Protein AF-A0A6N7QXC7-F1 (afdb_monomer_lite)

pLDDT: mean 81.42, std 9.5, range [48.22, 92.62]

Secondary structure (DSSP, 8-state):
--HHHHHHHHHHHHSTT-HHHHHHHHHHHHTT------S-TTSSHHHHHHHHHHHSTTPPP---------

Structure (mmCIF, N/CA/C/O backbone):
data_AF-A0A6N7QXC7-F1
#
_entry.id   AF-A0A6N7QXC7-F1
#
loop_
_atom_site.group_PDB
_atom_site.id
_atom_site.type_symbol
_atom_site.label_atom_id
_atom_site.label_alt_id
_atom_site.lab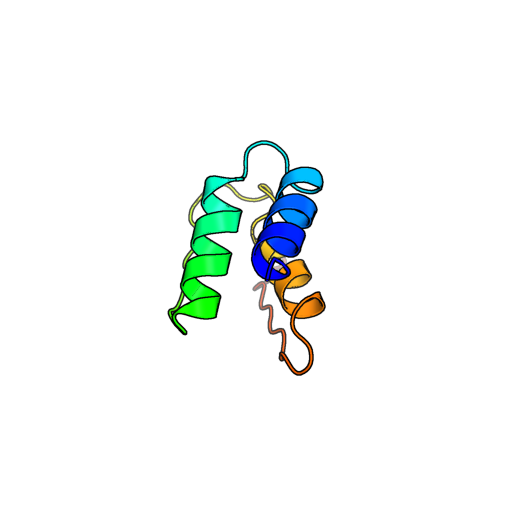el_comp_id
_atom_site.label_asym_id
_atom_site.label_entity_id
_atom_site.label_seq_id
_atom_site.pdbx_PDB_ins_code
_atom_site.Cartn_x
_atom_site.Cartn_y
_atom_site.Cartn_z
_atom_site.occupancy
_atom_site.B_iso_or_equiv
_atom_site.auth_seq_id
_atom_site.auth_comp_id
_atom_site.auth_asym_id
_atom_site.auth_atom_id
_atom_site.pdbx_PDB_model_num
ATOM 1 N N . MET A 1 1 ? -9.639 5.860 18.276 1.00 48.22 1 MET A N 1
ATOM 2 C CA . MET A 1 1 ? -9.755 6.657 17.036 1.00 48.22 1 MET A CA 1
ATOM 3 C C . MET A 1 1 ? -8.343 6.866 16.481 1.00 48.22 1 MET A C 1
ATOM 5 O O . MET A 1 1 ? -7.789 7.922 16.706 1.00 48.22 1 MET A O 1
ATOM 9 N N . ASN A 1 2 ? -7.700 5.829 15.908 1.00 75.19 2 ASN A N 1
ATOM 10 C CA . ASN A 1 2 ? -6.314 5.931 15.384 1.00 75.19 2 ASN A CA 1
ATOM 11 C C . ASN A 1 2 ? -5.850 4.790 14.445 1.00 75.19 2 ASN A C 1
ATOM 13 O O . ASN A 1 2 ? -4.729 4.854 13.958 1.00 75.19 2 ASN A O 1
ATOM 17 N N . LYS A 1 3 ? -6.681 3.788 14.109 1.00 83.38 3 LYS A N 1
ATOM 18 C CA . LYS A 1 3 ? -6.259 2.634 13.279 1.00 83.38 3 LYS A CA 1
ATOM 19 C C . LYS A 1 3 ? -5.610 3.015 11.944 1.00 83.38 3 LYS A C 1
ATOM 21 O O . LYS A 1 3 ? -4.658 2.378 11.522 1.00 83.38 3 LYS A O 1
ATOM 26 N N . ILE A 1 4 ? -6.101 4.063 11.281 1.00 84.00 4 ILE A N 1
ATOM 27 C CA . ILE A 1 4 ? -5.507 4.541 10.019 1.00 84.00 4 ILE A CA 1
ATOM 28 C C . ILE A 1 4 ? -4.101 5.104 10.260 1.00 84.00 4 ILE A C 1
ATOM 30 O O . ILE A 1 4 ? -3.200 4.870 9.460 1.00 84.00 4 ILE A O 1
ATOM 34 N N . LYS A 1 5 ? -3.899 5.801 11.383 1.00 86.62 5 LYS A N 1
ATOM 35 C CA . LYS A 1 5 ? -2.594 6.322 11.788 1.00 86.62 5 LYS A CA 1
ATOM 36 C C . LYS A 1 5 ? -1.625 5.184 12.113 1.00 86.62 5 LYS A C 1
ATOM 38 O O . LYS A 1 5 ? -0.506 5.204 11.625 1.00 86.62 5 LYS A O 1
ATOM 43 N N . GLU A 1 6 ? -2.087 4.161 12.831 1.00 88.75 6 GLU A N 1
ATOM 44 C CA . GLU A 1 6 ? -1.307 2.947 13.123 1.00 88.75 6 GLU A CA 1
ATOM 45 C C . GLU A 1 6 ? -0.887 2.219 11.834 1.00 88.75 6 GLU A C 1
ATOM 47 O O . GLU A 1 6 ? 0.260 1.799 11.704 1.00 88.75 6 GLU A O 1
ATOM 52 N N . ILE A 1 7 ? -1.785 2.123 10.845 1.00 86.50 7 ILE A N 1
ATOM 53 C CA . ILE A 1 7 ? -1.471 1.553 9.526 1.00 86.50 7 ILE A CA 1
ATOM 54 C C . ILE A 1 7 ? -0.436 2.416 8.789 1.00 86.50 7 ILE A C 1
ATOM 56 O O . ILE A 1 7 ? 0.525 1.870 8.247 1.00 86.50 7 ILE A O 1
ATOM 60 N N . LYS A 1 8 ? -0.593 3.749 8.788 1.00 87.44 8 LYS A N 1
ATOM 61 C CA . LYS A 1 8 ? 0.375 4.680 8.176 1.00 87.44 8 LYS A CA 1
ATOM 62 C C . LYS A 1 8 ? 1.759 4.532 8.817 1.00 87.44 8 LYS A C 1
ATOM 64 O O . LYS A 1 8 ? 2.745 4.394 8.104 1.00 87.44 8 LYS A O 1
ATOM 69 N N . GLU A 1 9 ? 1.832 4.499 10.145 1.00 88.94 9 GLU A N 1
ATOM 70 C CA . GLU A 1 9 ? 3.081 4.328 10.898 1.00 88.94 9 GLU A CA 1
ATOM 71 C C . GLU A 1 9 ? 3.732 2.962 10.630 1.00 88.94 9 GLU A C 1
ATOM 73 O O . GLU A 1 9 ? 4.942 2.887 10.409 1.00 88.94 9 GLU A O 1
ATOM 78 N N . ALA A 1 10 ? 2.944 1.882 10.576 1.00 87.88 10 ALA A N 1
ATOM 79 C CA . ALA A 1 10 ? 3.445 0.547 10.256 1.00 87.88 10 ALA A CA 1
ATOM 80 C C . ALA A 1 10 ? 4.010 0.458 8.826 1.00 87.88 10 ALA A C 1
ATOM 82 O O . ALA A 1 10 ? 5.056 -0.160 8.616 1.00 87.88 10 ALA A O 1
ATOM 83 N N . LEU A 1 11 ? 3.347 1.093 7.853 1.00 85.69 11 LEU A N 1
ATOM 84 C CA . LEU A 1 11 ? 3.812 1.156 6.467 1.00 85.69 11 LEU A CA 1
ATOM 85 C C . LEU A 1 11 ? 5.068 2.028 6.335 1.00 85.69 11 LEU A C 1
ATOM 87 O O . LEU A 1 11 ? 6.053 1.569 5.764 1.00 85.69 11 LEU A O 1
ATOM 91 N N . ASN A 1 12 ? 5.096 3.221 6.932 1.00 86.25 12 ASN A N 1
ATOM 92 C CA . ASN A 1 12 ? 6.270 4.103 6.894 1.00 86.25 12 ASN A CA 1
ATOM 93 C C . ASN A 1 12 ? 7.496 3.480 7.581 1.00 86.25 12 ASN A C 1
ATOM 95 O O . ASN A 1 12 ? 8.620 3.661 7.128 1.00 86.25 12 ASN A O 1
ATOM 99 N N . LYS A 1 13 ? 7.303 2.673 8.632 1.00 86.56 13 LYS A N 1
ATOM 100 C CA . LYS A 1 13 ? 8.402 1.923 9.262 1.00 86.56 13 LYS A CA 1
ATOM 101 C C . LYS A 1 13 ? 8.966 0.816 8.359 1.00 86.56 13 LYS A C 1
ATOM 103 O O . LYS A 1 13 ? 10.121 0.429 8.515 1.00 86.56 13 LYS A O 1
ATOM 108 N N . LYS A 1 14 ? 8.153 0.281 7.445 1.00 83.50 14 LYS A N 1
ATOM 109 C CA . LYS A 1 14 ? 8.528 -0.803 6.524 1.00 83.50 14 LYS A CA 1
ATOM 110 C C . LYS A 1 14 ? 9.136 -0.286 5.216 1.00 83.50 14 LYS A C 1
ATOM 112 O O . LYS A 1 14 ? 9.982 -0.969 4.644 1.00 83.50 14 LYS A O 1
ATOM 117 N N . TYR A 1 15 ? 8.723 0.894 4.751 1.00 81.69 15 TYR A N 1
ATOM 118 C CA . TYR A 1 15 ? 9.180 1.504 3.503 1.00 81.69 15 TYR A CA 1
ATOM 119 C C . TYR A 1 15 ? 9.927 2.815 3.772 1.00 81.69 15 TYR A C 1
ATOM 121 O O . TYR A 1 15 ? 9.317 3.834 4.080 1.00 81.69 15 TYR A O 1
ATOM 129 N N . TYR A 1 16 ? 11.251 2.793 3.618 1.00 76.62 16 TYR A N 1
ATOM 130 C CA . TYR A 1 16 ? 12.095 3.980 3.767 1.00 76.62 16 TYR A CA 1
ATOM 131 C C . TYR A 1 16 ? 11.899 4.946 2.585 1.00 76.62 16 TYR A C 1
ATOM 133 O O . TYR A 1 16 ? 11.787 4.487 1.449 1.00 76.62 16 TYR A O 1
ATOM 141 N N . GLU A 1 17 ? 11.846 6.257 2.851 1.00 79.75 17 GLU A N 1
ATOM 142 C CA . GLU A 1 17 ? 11.702 7.331 1.841 1.00 79.75 17 GLU A CA 1
ATOM 143 C C . GLU A 1 17 ? 10.446 7.248 0.945 1.00 79.75 17 GLU A C 1
ATOM 145 O O . GLU A 1 17 ? 10.426 7.809 -0.147 1.00 79.75 17 GLU A O 1
ATOM 150 N N . ARG A 1 18 ? 9.373 6.574 1.390 1.00 80.38 18 ARG A N 1
ATOM 151 C CA . ARG A 1 18 ? 8.120 6.412 0.610 1.00 80.38 18 ARG A CA 1
ATOM 152 C C . ARG A 1 18 ? 6.868 6.951 1.290 1.00 80.38 18 ARG A C 1
ATOM 154 O O . ARG A 1 18 ? 5.761 6.472 1.040 1.00 80.38 18 ARG A O 1
ATOM 161 N N . GLU A 1 19 ? 7.029 7.918 2.185 1.00 84.50 19 GLU A N 1
ATOM 162 C CA . GLU A 1 19 ? 5.921 8.446 2.989 1.00 84.50 19 GLU A CA 1
ATOM 163 C C . GLU A 1 19 ? 4.811 9.051 2.117 1.00 84.50 19 GLU A C 1
ATOM 165 O O . GLU A 1 19 ? 3.629 8.825 2.379 1.00 84.50 19 GLU A O 1
ATOM 170 N N . ASN A 1 20 ? 5.191 9.746 1.039 1.00 85.88 20 ASN A N 1
ATOM 171 C CA . ASN A 1 20 ? 4.257 10.370 0.102 1.00 85.88 20 ASN A CA 1
ATOM 172 C C . ASN A 1 20 ? 3.460 9.326 -0.691 1.00 85.88 20 ASN A C 1
ATOM 174 O O . ASN A 1 20 ? 2.254 9.471 -0.881 1.00 85.88 20 ASN A O 1
ATOM 178 N N . GLU A 1 21 ? 4.109 8.252 -1.141 1.00 87.25 21 GLU A N 1
ATOM 179 C CA . GLU A 1 21 ? 3.454 7.158 -1.855 1.00 87.25 21 GLU A CA 1
ATOM 180 C C . GLU A 1 21 ? 2.512 6.370 -0.947 1.00 87.25 21 GLU A C 1
ATOM 182 O O . GLU A 1 21 ? 1.400 6.044 -1.364 1.00 87.25 21 GLU A O 1
ATOM 187 N N . VAL A 1 22 ? 2.924 6.095 0.295 1.00 87.75 22 VAL A N 1
ATOM 188 C CA . VAL A 1 22 ? 2.073 5.458 1.313 1.00 87.75 22 VAL A CA 1
ATOM 189 C C . VAL A 1 22 ? 0.848 6.326 1.597 1.00 87.75 22 VAL A C 1
ATOM 191 O O . VAL A 1 22 ? -0.275 5.822 1.644 1.00 87.75 22 VAL A O 1
ATOM 194 N N . GLU A 1 23 ? 1.036 7.634 1.752 1.00 88.44 23 GLU A N 1
ATOM 195 C CA . GLU A 1 23 ? -0.052 8.578 1.989 1.00 88.44 23 GLU A CA 1
ATOM 196 C C . GLU A 1 23 ? -1.014 8.668 0.801 1.00 88.44 23 GLU A C 1
ATOM 198 O O . GLU A 1 23 ? -2.223 8.512 0.984 1.00 88.44 23 GLU A O 1
ATOM 203 N N . GLY A 1 24 ? -0.496 8.823 -0.419 1.00 89.25 24 GLY A N 1
ATOM 204 C CA . GLY A 1 24 ? -1.307 8.838 -1.636 1.00 89.25 24 GLY A CA 1
ATOM 205 C C . GLY A 1 24 ? -2.106 7.547 -1.822 1.00 89.25 24 GLY A C 1
ATOM 206 O O . GLY A 1 24 ? -3.282 7.590 -2.190 1.00 89.25 24 GLY A O 1
ATOM 207 N N . LEU A 1 25 ? -1.510 6.400 -1.487 1.00 87.94 25 LEU A N 1
ATOM 208 C CA . LEU A 1 25 ? -2.179 5.102 -1.528 1.00 87.94 25 LEU A CA 1
ATOM 209 C C . LEU A 1 25 ? -3.338 5.007 -0.537 1.00 87.94 25 LEU A C 1
ATOM 211 O O . LEU A 1 25 ? -4.432 4.575 -0.902 1.00 87.94 25 LEU A O 1
ATOM 215 N N . LEU A 1 26 ? -3.104 5.412 0.714 1.00 88.44 26 LEU A N 1
ATOM 216 C CA . LEU A 1 26 ? -4.123 5.394 1.761 1.00 88.44 26 LEU A CA 1
ATOM 217 C C . LEU A 1 26 ? -5.268 6.354 1.430 1.00 88.44 26 LEU A C 1
ATOM 219 O O . LEU A 1 26 ? -6.431 5.980 1.570 1.00 88.44 26 LEU A O 1
ATOM 223 N N . ILE A 1 27 ? -4.959 7.558 0.943 1.00 90.81 27 ILE A N 1
ATOM 224 C CA . ILE A 1 27 ? -5.963 8.536 0.511 1.00 90.81 27 ILE A CA 1
ATOM 225 C C . ILE A 1 27 ? -6.792 7.973 -0.644 1.00 90.81 27 ILE A C 1
ATOM 227 O O . ILE A 1 27 ? -8.022 8.009 -0.577 1.00 90.81 27 ILE A O 1
ATOM 231 N N . GLY A 1 28 ? -6.153 7.412 -1.673 1.00 90.69 28 GLY A N 1
ATOM 232 C CA . GLY A 1 28 ? -6.844 6.794 -2.806 1.00 90.69 28 GLY A CA 1
ATOM 233 C C . GLY A 1 28 ? -7.774 5.663 -2.368 1.00 90.69 28 GLY A C 1
ATOM 234 O O . GLY A 1 28 ? -8.950 5.646 -2.721 1.00 90.69 28 GLY A O 1
ATOM 235 N N . MET A 1 29 ? -7.295 4.779 -1.493 1.00 87.31 29 MET A N 1
ATOM 236 C CA . MET A 1 29 ? -8.098 3.692 -0.935 1.00 87.31 29 MET A CA 1
ATOM 237 C C . MET A 1 29 ? -9.317 4.201 -0.146 1.00 87.31 29 MET A C 1
ATOM 239 O O . MET A 1 29 ? -10.435 3.739 -0.373 1.00 87.31 29 MET A O 1
ATOM 243 N N . LEU A 1 30 ? -9.129 5.164 0.762 1.00 88.00 30 LEU A N 1
ATOM 244 C CA . LEU A 1 30 ? -10.205 5.706 1.604 1.00 88.00 30 LEU A CA 1
ATOM 245 C C . LEU A 1 30 ? -11.235 6.511 0.802 1.00 88.00 30 LEU A C 1
ATOM 247 O O . LEU A 1 30 ? -12.421 6.496 1.126 1.00 88.00 30 LEU A O 1
ATOM 251 N N . SER A 1 31 ? -10.791 7.182 -0.259 1.00 92.62 31 SER A N 1
ATOM 252 C CA . SER A 1 31 ? -11.646 7.943 -1.177 1.00 92.62 31 SER A CA 1
ATOM 253 C C . SER A 1 31 ? -12.258 7.091 -2.296 1.00 92.62 31 SER A C 1
ATOM 255 O O . SER A 1 31 ? -13.024 7.612 -3.110 1.00 92.62 31 SER A O 1
ATOM 257 N N . LYS A 1 32 ? -11.952 5.783 -2.336 1.00 88.94 32 LYS A N 1
ATOM 258 C CA . LYS A 1 32 ? -12.347 4.852 -3.407 1.00 88.94 32 LYS A CA 1
ATOM 259 C C . LYS A 1 32 ? -11.899 5.325 -4.800 1.00 88.94 32 LYS A C 1
ATOM 261 O O . LYS A 1 32 ? -12.607 5.119 -5.781 1.00 88.94 32 LYS A O 1
ATOM 266 N N . GLN A 1 33 ? -10.744 5.980 -4.871 1.00 91.25 33 GLN A N 1
ATOM 267 C CA . GLN A 1 33 ? -10.122 6.461 -6.102 1.00 91.25 33 GLN A CA 1
ATOM 268 C C . GLN A 1 33 ? -8.996 5.530 -6.560 1.00 91.25 33 GLN A C 1
ATOM 270 O O . GLN A 1 33 ? -8.398 4.794 -5.772 1.00 91.25 33 GLN A O 1
ATOM 275 N N . HIS A 1 34 ? -8.687 5.586 -7.854 1.00 89.19 34 HIS A N 1
ATOM 276 C CA . HIS A 1 34 ? -7.571 4.851 -8.440 1.00 89.19 34 HIS A CA 1
ATOM 277 C C . HIS A 1 34 ? -6.260 5.625 -8.260 1.00 89.19 34 HIS A C 1
ATOM 279 O O . HIS A 1 34 ? -6.218 6.839 -8.449 1.00 89.19 34 HIS A O 1
ATOM 285 N N . VAL A 1 35 ? -5.180 4.914 -7.928 1.00 87.62 35 VAL A N 1
ATOM 286 C CA . VAL A 1 35 ? -3.832 5.480 -7.774 1.00 87.62 35 VAL A CA 1
ATOM 287 C C . VAL A 1 35 ? -2.914 4.855 -8.815 1.00 87.62 35 VAL A C 1
ATOM 289 O O . VAL A 1 35 ? -2.883 3.633 -8.964 1.00 87.62 35 VAL A O 1
ATOM 292 N N . LEU A 1 36 ? -2.156 5.691 -9.521 1.00 87.00 36 LEU A N 1
ATOM 293 C CA . LEU A 1 36 ? -1.123 5.271 -10.463 1.00 87.00 36 LEU A CA 1
ATOM 294 C C . LEU A 1 36 ? 0.251 5.634 -9.898 1.00 87.00 36 LEU A C 1
ATOM 296 O O . LEU A 1 36 ? 0.529 6.804 -9.649 1.00 87.00 36 LEU A O 1
ATOM 300 N N . PHE A 1 37 ? 1.124 4.640 -9.736 1.00 83.75 37 PHE A N 1
ATOM 301 C CA . PHE A 1 37 ? 2.515 4.868 -9.351 1.00 83.75 37 PHE A CA 1
ATOM 302 C C . PHE A 1 37 ? 3.421 4.918 -10.579 1.00 83.75 37 PHE A C 1
ATOM 304 O O . PHE A 1 37 ? 3.502 3.947 -11.330 1.00 83.75 37 PHE A O 1
ATOM 311 N N . ILE A 1 38 ? 4.157 6.017 -10.737 1.00 82.56 38 ILE A N 1
ATOM 312 C CA . ILE A 1 38 ? 5.134 6.211 -11.815 1.00 82.56 38 IL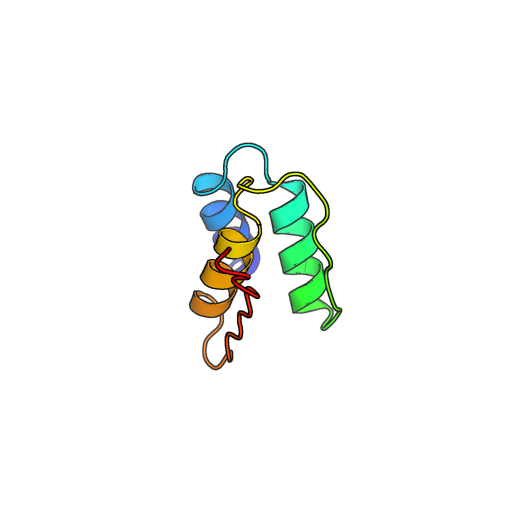E A CA 1
ATOM 313 C C . ILE A 1 38 ? 6.534 6.301 -11.202 1.00 82.56 38 ILE A C 1
ATOM 315 O O . ILE A 1 38 ? 6.738 6.960 -10.189 1.00 82.56 38 ILE A O 1
ATOM 319 N N . GLY A 1 39 ? 7.506 5.611 -11.794 1.00 79.12 39 GLY A N 1
ATOM 320 C CA . GLY A 1 39 ? 8.928 5.737 -11.465 1.00 79.12 39 GLY A CA 1
ATOM 321 C C . GLY A 1 39 ? 9.719 4.514 -11.924 1.00 79.12 39 GLY A C 1
ATOM 322 O O . GLY A 1 39 ? 9.141 3.583 -12.481 1.00 79.12 39 GLY A O 1
ATOM 323 N N . GLU A 1 40 ? 11.001 4.454 -11.581 1.00 72.38 40 GLU A N 1
ATOM 324 C CA . GLU A 1 40 ? 11.911 3.383 -12.015 1.00 72.38 40 GLU A CA 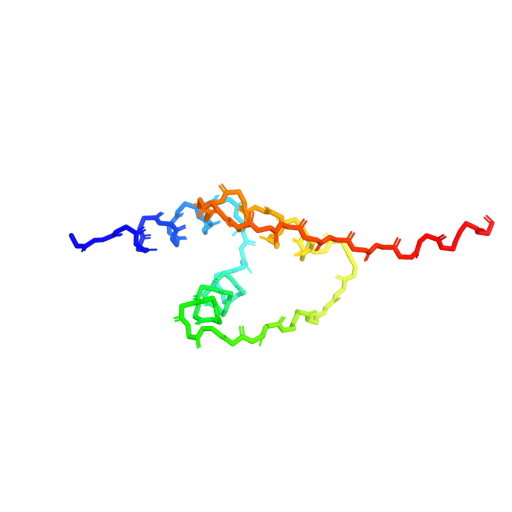1
ATOM 325 C C . GLU A 1 40 ? 11.466 1.971 -11.592 1.00 72.38 40 GLU A C 1
ATOM 327 O O . GLU A 1 40 ? 10.763 1.780 -10.591 1.00 72.38 40 GLU A O 1
ATOM 332 N N . ALA A 1 41 ? 11.857 0.959 -12.367 1.00 67.69 41 ALA A N 1
ATOM 333 C CA . ALA A 1 41 ? 11.623 -0.435 -12.006 1.00 67.69 41 ALA A CA 1
ATOM 334 C C . ALA A 1 41 ? 12.409 -0.800 -10.732 1.00 67.69 41 ALA A C 1
ATOM 336 O O . ALA A 1 41 ? 13.478 -0.262 -10.472 1.00 67.69 41 ALA A O 1
ATOM 337 N N . GLY A 1 42 ? 11.875 -1.707 -9.910 1.00 66.94 42 GLY A N 1
ATOM 338 C CA . GLY A 1 42 ? 12.560 -2.161 -8.690 1.00 66.94 42 GLY A CA 1
ATOM 339 C C . GLY A 1 42 ? 12.400 -1.258 -7.460 1.00 66.94 42 GLY A C 1
ATOM 340 O O . GLY A 1 42 ? 12.786 -1.656 -6.368 1.00 66.94 42 GLY A O 1
ATOM 341 N N . THR A 1 43 ? 11.731 -0.104 -7.563 1.00 70.69 43 THR A N 1
ATOM 342 C CA . THR A 1 43 ? 11.514 0.805 -6.418 1.00 70.69 43 THR A CA 1
ATOM 343 C C . THR A 1 43 ? 10.373 0.353 -5.481 1.00 70.69 43 THR A C 1
ATOM 345 O O . THR A 1 43 ? 9.682 1.176 -4.891 1.00 70.69 43 THR A O 1
ATOM 348 N N . GLY A 1 44 ? 10.069 -0.944 -5.394 1.00 74.94 44 GLY A N 1
ATOM 349 C CA . GLY A 1 44 ? 9.066 -1.473 -4.455 1.00 74.94 44 GLY A CA 1
ATOM 350 C C . GLY A 1 44 ? 7.590 -1.137 -4.738 1.00 74.94 44 GLY A C 1
ATOM 351 O O . GLY A 1 44 ? 6.743 -1.471 -3.914 1.00 74.94 44 GLY A O 1
ATOM 352 N N . LYS A 1 45 ? 7.240 -0.535 -5.889 1.00 81.31 45 LYS A N 1
ATOM 353 C CA . LYS A 1 45 ? 5.848 -0.162 -6.245 1.00 81.31 45 LYS A CA 1
ATOM 354 C C . LYS A 1 45 ? 4.860 -1.337 -6.172 1.00 81.31 45 LYS A C 1
ATOM 356 O O . LYS A 1 45 ? 3.812 -1.228 -5.542 1.00 81.31 45 LYS A O 1
ATOM 361 N N . SER A 1 46 ? 5.211 -2.478 -6.766 1.00 81.62 46 SER A N 1
ATOM 362 C CA . SER A 1 46 ? 4.369 -3.688 -6.730 1.00 81.62 46 SER A CA 1
ATOM 363 C C . SER A 1 46 ? 4.305 -4.310 -5.334 1.00 81.62 46 SER A C 1
ATOM 365 O O . SER A 1 46 ? 3.284 -4.856 -4.926 1.00 81.62 46 SER A O 1
ATOM 367 N N . GLN A 1 47 ? 5.387 -4.188 -4.564 1.00 82.81 47 GLN A N 1
ATOM 368 C CA . GLN A 1 47 ? 5.421 -4.683 -3.192 1.00 82.81 47 GLN A CA 1
ATOM 369 C C . GLN A 1 47 ? 4.496 -3.861 -2.288 1.00 82.81 47 GLN A C 1
ATOM 371 O O . GLN A 1 47 ? 3.811 -4.432 -1.445 1.00 82.81 47 GLN A O 1
ATOM 376 N N . LEU A 1 48 ? 4.442 -2.540 -2.484 1.00 83.00 48 LEU A N 1
ATOM 377 C CA . LEU A 1 48 ? 3.549 -1.642 -1.754 1.00 83.00 48 LEU A CA 1
ATOM 378 C C . LEU A 1 48 ? 2.070 -1.984 -2.002 1.00 83.00 48 LEU A C 1
ATOM 380 O O . LEU A 1 48 ? 1.293 -2.079 -1.053 1.00 83.00 48 LEU A O 1
ATOM 384 N N . SER A 1 49 ? 1.684 -2.236 -3.258 1.00 83.19 49 SER A N 1
ATOM 385 C CA . SER A 1 49 ? 0.302 -2.609 -3.589 1.00 83.19 49 SER A CA 1
ATOM 386 C C . SER A 1 49 ? -0.095 -3.980 -3.029 1.00 83.19 49 SER A C 1
ATOM 388 O O . SER A 1 49 ? -1.217 -4.137 -2.545 1.00 83.19 49 SER A O 1
ATOM 390 N N . SER A 1 50 ? 0.818 -4.959 -3.037 1.00 84.88 50 SER A N 1
ATOM 391 C CA . SER A 1 50 ? 0.573 -6.292 -2.465 1.00 84.88 50 SER A CA 1
ATOM 392 C C . SER A 1 50 ? 0.363 -6.252 -0.954 1.00 84.88 50 SER A C 1
ATOM 394 O O . SER A 1 50 ? -0.551 -6.891 -0.435 1.00 84.88 50 SER A O 1
ATOM 396 N N . GLU A 1 51 ? 1.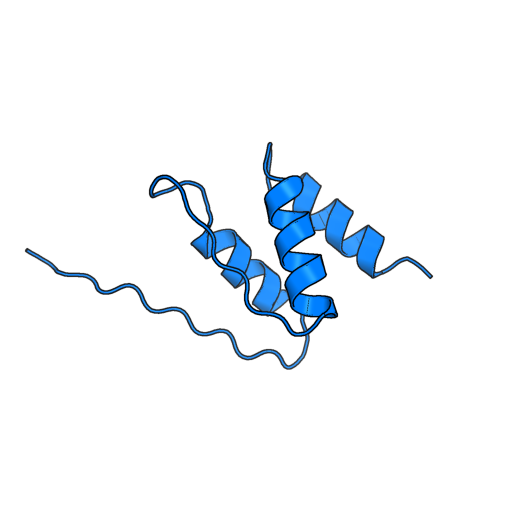180 -5.483 -0.235 1.00 83.81 51 GLU A N 1
ATOM 397 C CA . GLU A 1 51 ? 1.059 -5.362 1.218 1.00 83.81 51 GLU A CA 1
ATOM 398 C C . GLU A 1 51 ? -0.231 -4.654 1.635 1.00 83.81 51 GLU A C 1
ATOM 400 O O . GLU A 1 51 ? -0.870 -5.084 2.592 1.00 83.81 51 GLU A O 1
ATOM 405 N N . LEU A 1 52 ? -0.682 -3.644 0.884 1.00 81.12 52 LEU A N 1
ATOM 406 C CA . LEU A 1 52 ? -1.971 -3.007 1.153 1.00 81.12 52 LEU A CA 1
ATOM 407 C C . LEU A 1 52 ? -3.139 -4.002 1.052 1.00 81.12 52 LEU A C 1
ATOM 409 O O . LEU A 1 52 ? -4.011 -4.010 1.921 1.00 81.12 52 LEU A O 1
ATOM 413 N N . GLY A 1 53 ? -3.131 -4.879 0.043 1.00 83.38 53 GLY A N 1
ATOM 414 C CA . GLY A 1 53 ? -4.140 -5.935 -0.099 1.00 83.38 53 GLY A CA 1
ATOM 415 C C . GLY A 1 53 ? -4.183 -6.889 1.102 1.00 83.38 53 GLY A C 1
ATOM 416 O O . GLY A 1 53 ? -5.246 -7.358 1.493 1.00 83.38 53 GLY A O 1
ATOM 417 N N . LYS A 1 54 ? -3.048 -7.127 1.768 1.00 84.12 54 LYS A N 1
ATOM 418 C CA . LYS A 1 54 ? -3.003 -7.961 2.982 1.00 84.12 54 LYS A CA 1
ATOM 419 C C . LYS A 1 54 ? -3.566 -7.259 4.220 1.00 84.12 54 LYS A C 1
ATOM 421 O O . LYS A 1 54 ? -3.994 -7.933 5.150 1.00 84.12 54 LYS A O 1
ATOM 426 N N . ILE A 1 55 ? -3.544 -5.926 4.253 1.00 83.00 55 ILE A N 1
ATOM 427 C CA . ILE A 1 55 ? -4.023 -5.129 5.393 1.00 83.00 55 ILE A CA 1
ATOM 42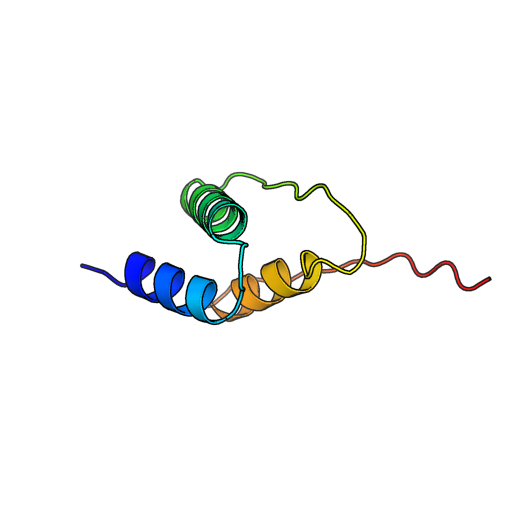8 C C . ILE A 1 55 ? -5.554 -5.024 5.388 1.00 83.00 55 ILE A C 1
ATOM 430 O O . ILE A 1 55 ? -6.180 -4.958 6.448 1.00 83.00 55 ILE A O 1
ATOM 434 N N . VAL A 1 56 ? -6.173 -5.003 4.206 1.00 83.38 56 VAL A N 1
ATOM 435 C CA . VAL A 1 56 ? -7.622 -4.828 4.066 1.00 83.38 56 VAL A CA 1
ATOM 436 C C . VAL A 1 56 ? -8.325 -6.184 4.026 1.00 83.38 56 VAL A C 1
ATOM 438 O O . VAL A 1 56 ? -8.295 -6.894 3.018 1.00 83.38 56 VAL A O 1
ATOM 441 N N . ASN A 1 57 ? -9.023 -6.516 5.114 1.00 83.44 57 ASN A N 1
ATOM 442 C CA . ASN A 1 57 ? -9.860 -7.714 5.190 1.00 83.44 57 ASN A CA 1
ATOM 443 C C . ASN A 1 57 ? -10.951 -7.698 4.109 1.00 83.44 57 ASN A C 1
ATOM 445 O O . ASN A 1 57 ? -11.683 -6.719 3.973 1.00 83.44 57 ASN A O 1
ATOM 449 N N . GLY A 1 58 ? -11.080 -8.803 3.371 1.00 82.88 58 GLY A N 1
ATOM 450 C CA . GLY A 1 58 ? -12.052 -8.940 2.282 1.00 82.88 58 GLY A CA 1
ATOM 451 C C . GLY A 1 58 ? -11.647 -8.246 0.978 1.00 82.88 58 GLY A C 1
ATOM 452 O O . GLY A 1 58 ? -12.469 -8.152 0.069 1.00 82.88 58 GLY A O 1
ATOM 453 N N . SER A 1 59 ? -10.409 -7.754 0.867 1.00 84.62 59 SER A N 1
ATOM 454 C CA . SER A 1 59 ? -9.904 -7.228 -0.399 1.00 84.62 59 SER A CA 1
ATOM 455 C C . SER A 1 59 ? -9.457 -8.349 -1.340 1.00 84.62 59 SER A C 1
ATOM 457 O O . SER A 1 59 ? -8.960 -9.391 -0.912 1.00 84.62 59 SER A O 1
ATOM 459 N N . ASN A 1 60 ? -9.635 -8.120 -2.641 1.00 84.25 60 ASN A N 1
ATOM 460 C CA . ASN A 1 60 ? -9.119 -8.991 -3.689 1.00 84.25 60 ASN A CA 1
ATOM 461 C C . ASN A 1 60 ? -7.885 -8.329 -4.296 1.00 84.25 60 ASN A C 1
ATOM 463 O O . ASN A 1 60 ? -7.981 -7.242 -4.869 1.00 84.25 60 ASN A O 1
ATOM 467 N N . TYR A 1 61 ? -6.733 -8.980 -4.168 1.00 85.06 61 TYR A N 1
ATOM 468 C CA . TYR A 1 61 ? -5.498 -8.507 -4.778 1.00 85.06 61 TYR A CA 1
ATOM 469 C C . TYR A 1 61 ? -5.312 -9.127 -6.164 1.00 85.06 61 TYR A C 1
ATOM 471 O O . TYR A 1 61 ? -5.318 -10.348 -6.311 1.00 85.06 61 TYR A O 1
ATOM 479 N N . PHE A 1 62 ? -5.111 -8.278 -7.170 1.00 85.06 62 PHE A N 1
ATOM 480 C CA . PHE A 1 62 ? -4.779 -8.679 -8.532 1.00 85.06 62 PHE A CA 1
ATOM 481 C C . PHE A 1 62 ? -3.475 -8.005 -8.953 1.00 85.06 62 PHE A C 1
ATOM 483 O O . PHE A 1 62 ? -3.334 -6.786 -8.851 1.00 85.06 62 PHE A O 1
ATOM 490 N N . GLN A 1 63 ? -2.531 -8.798 -9.450 1.00 83.50 63 GLN A N 1
ATOM 491 C CA . GLN A 1 63 ? -1.279 -8.316 -10.019 1.00 83.50 63 GLN A CA 1
ATOM 492 C C . GLN A 1 63 ? -1.051 -9.008 -11.357 1.00 83.50 63 GLN A C 1
ATOM 494 O O . GLN A 1 63 ? -1.103 -10.233 -11.437 1.00 83.50 63 GLN A O 1
ATOM 499 N N . TRP A 1 64 ? -0.732 -8.225 -12.383 1.00 82.69 64 TRP A N 1
ATOM 500 C CA . TRP A 1 64 ? -0.317 -8.731 -13.685 1.00 82.69 64 TRP A CA 1
ATOM 501 C C . TRP A 1 64 ? 1.035 -8.124 -14.047 1.00 82.69 64 TRP A C 1
ATOM 503 O O . TRP A 1 64 ? 1.173 -6.904 -14.114 1.00 82.69 64 TRP A O 1
ATOM 513 N N . LEU A 1 65 ? 2.029 -8.975 -14.288 1.00 77.25 65 LEU A N 1
ATOM 514 C CA . LEU A 1 65 ? 3.299 -8.578 -14.883 1.00 77.25 65 LEU A CA 1
ATOM 515 C C . LEU A 1 65 ? 3.421 -9.337 -16.209 1.00 77.25 65 LEU A C 1
ATOM 517 O O . LEU A 1 65 ? 3.569 -10.559 -16.168 1.00 77.25 65 LEU A O 1
ATOM 521 N N . PRO A 1 66 ? 3.340 -8.668 -17.373 1.00 66.31 66 PRO A N 1
ATOM 522 C CA . PRO A 1 66 ? 3.594 -9.336 -18.636 1.00 66.31 66 PRO A CA 1
ATOM 523 C C . PRO A 1 66 ? 5.091 -9.656 -18.701 1.00 66.31 66 PRO A C 1
ATOM 525 O O . PRO A 1 66 ? 5.917 -8.784 -18.960 1.00 66.31 66 PRO A O 1
ATOM 528 N N . GLN A 1 67 ? 5.446 -10.903 -18.397 1.00 61.12 67 GLN A N 1
ATOM 529 C CA . GLN A 1 67 ? 6.777 -11.435 -18.659 1.00 61.12 67 GLN A CA 1
ATOM 530 C C . GLN A 1 67 ? 6.858 -11.731 -20.154 1.00 61.12 67 GLN A C 1
ATOM 532 O O . GLN A 1 67 ? 6.415 -12.779 -20.612 1.00 61.12 67 GLN A O 1
ATOM 537 N N . TYR A 1 68 ? 7.409 -10.799 -20.926 1.00 58.44 68 TYR A N 1
ATOM 538 C CA . TYR A 1 68 ? 7.986 -11.173 -22.209 1.00 58.44 68 TYR A CA 1
ATOM 539 C C . TYR A 1 68 ? 9.329 -11.835 -21.903 1.00 58.44 68 TYR A C 1
ATOM 541 O O . TYR A 1 68 ? 10.325 -11.161 -21.650 1.00 58.44 68 TYR A O 1
ATOM 549 N N . SER A 1 69 ? 9.318 -13.163 -21.818 1.00 51.56 69 SER A N 1
ATOM 550 C CA . SER A 1 69 ? 10.526 -13.978 -21.881 1.00 51.56 69 SER A CA 1
ATOM 551 C C . SER A 1 69 ? 11.050 -13.892 -23.315 1.00 51.56 69 SER A C 1
ATOM 553 O O . SER A 1 69 ? 10.441 -14.469 -24.214 1.00 51.56 69 SER A O 1
ATOM 555 N N . CYS A 1 70 ? 12.108 -13.112 -23.534 1.00 49.19 70 CYS A N 1
ATOM 556 C CA . CYS A 1 70 ? 12.963 -13.284 -24.708 1.00 49.19 70 CYS A CA 1
ATOM 557 C C . CYS A 1 70 ? 13.928 -14.443 -24.456 1.00 49.19 70 CYS A C 1
ATOM 559 O O . CYS A 1 70 ? 14.434 -14.529 -23.312 1.00 49.19 70 CYS A O 1
#

Sequence (70 aa):
MNKIKEIKEALNKKYYERENEVEGLLIGMLSKQHVLFIGEAGTGKSQLSSELGKIVNGSNYFQWLPQYSC

Radius of gyration: 13.19 Å; chains: 1; bounding box: 25×24×42 Å

InterPro domains:
  IPR027417 P-loop containing nucleoside triphosphate hydrolase [G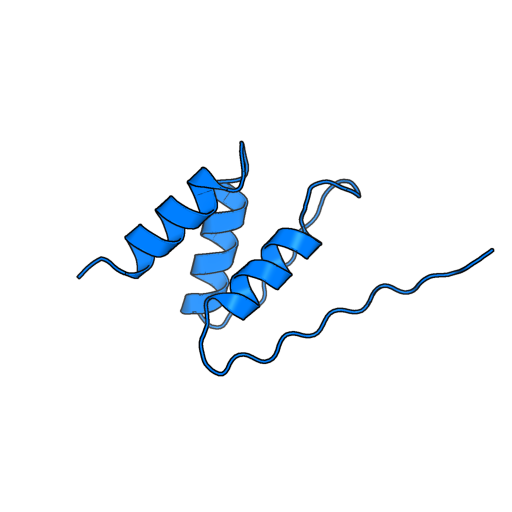3DSA:3.40.50.300] (1-69)
  IPR027417 P-loop containing nucleoside triphosphate hydrolase [SSF52540] (3-58)
  IPR045427 MoxR domain [PF20030] (3-65)
  IPR050513 RavA family ATPases [PTHR32204] (2-65)

Foldseek 3Di:
DDVLVVVLVVVCVVQPPCSVVSVQVSVCVVVVHDDDDDDDPPNCPVVSQVVVQVVDPPRDDDDDDPPPDD

Organism: NCBI:txid563735